Protein AF-A0A847HFC3-F1 (afdb_monomer_lite)

Secondary structure (DSSP, 8-state):
-HHHHHHHHGGGT--HHHHHHHHHHHHHHHS-TTHHHHHHHHHHHHHHHHHTTT---SSTTHHHHHHS-------TBTTTB-S-----EEE-TTS-EEEGGGS-TT-TT--HHHHHHHHHHHHSS--EE-TTSTTSEES-HHHHHHHHHHS-TTTTTT--PPPPPPPPP--TTSS--

InterPro domains:
  IPR001757 P-type ATPase [TIGR01494] (3-93)
  IPR018303 P-type ATPase, phosphorylation site [PS00154] (75-81)
  IPR023214 HAD superfamily [G3DSA:3.40.50.1000] (70-82)
  IPR023298 P-type ATPase, transmembrane domain superfamily [SSF81665] (2-67)
  IPR023299 P-type ATPase, cytoplasmic domain N [G3DSA:3.40.1110.10] (83-127)
  IPR023299 P-type ATPase, cytoplasmic domain N [SSF81660] (79-149)

Sequence (177 aa):
IAALISVVSVPLGTTASEVFRNAVALIVSALPEALPIVLTVALGVGVSRMAKRNAVIRNLPSVETLGSIDVIGSDKTGTLTINRMTVERLWTPDGRELDVTQVPANGGGLSTTQRSSLRTGALSNEATHHKDAETGLVGDAVDVAMAAAGTPPAQCADRFPPADPVPPRKHPFEEVS

Radius of gyration: 34.92 Å; chains: 1; bounding box: 79×51×91 Å

pLDDT: mean 81.48, std 17.71, range [33.5, 97.5]

Structure (mmCIF, N/CA/C/O backbone):
data_AF-A0A847HFC3-F1
#
_entry.id   AF-A0A847HFC3-F1
#
loop_
_atom_site.group_PDB
_atom_site.id
_atom_site.type_symbol
_atom_site.label_atom_id
_atom_site.label_alt_id
_atom_site.label_comp_id
_atom_site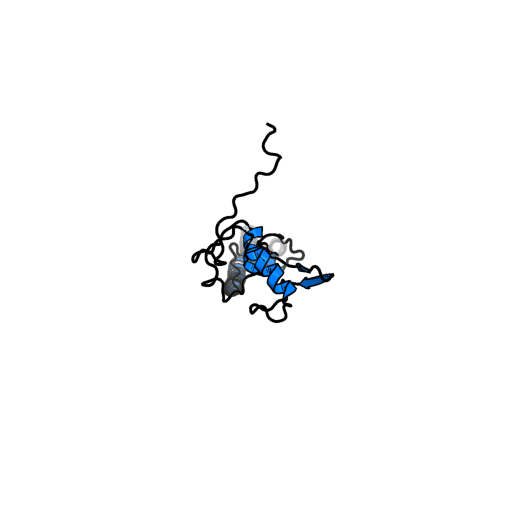.label_asym_id
_atom_site.label_entity_id
_atom_site.label_seq_id
_atom_site.pdbx_PDB_ins_code
_atom_site.Cartn_x
_atom_site.Cartn_y
_atom_site.Cartn_z
_atom_site.occupancy
_atom_site.B_iso_or_equiv
_atom_site.auth_seq_id
_atom_site.auth_comp_id
_atom_site.auth_asym_id
_atom_site.auth_atom_id
_atom_site.pdbx_PDB_model_num
ATOM 1 N N . ILE A 1 1 ? -31.919 0.656 30.900 1.00 85.62 1 ILE A N 1
ATOM 2 C CA . ILE A 1 1 ? -31.895 -0.274 32.060 1.00 85.62 1 ILE A CA 1
ATOM 3 C C . ILE A 1 1 ? -31.946 0.498 33.375 1.00 85.62 1 ILE A C 1
ATOM 5 O O . ILE A 1 1 ? -32.925 0.339 34.085 1.00 85.62 1 ILE A O 1
ATOM 9 N N . ALA A 1 2 ? -30.996 1.399 33.660 1.00 89.50 2 ALA A N 1
ATOM 10 C CA . ALA A 1 2 ? -31.013 2.213 34.884 1.00 89.50 2 ALA A CA 1
ATOM 11 C C . ALA A 1 2 ? -32.332 2.991 35.092 1.00 89.50 2 ALA A C 1
ATOM 13 O O . ALA A 1 2 ? -32.956 2.842 36.131 1.00 89.50 2 ALA A O 1
ATOM 14 N N . ALA A 1 3 ? -32.823 3.714 34.074 1.00 89.50 3 ALA A N 1
ATOM 15 C CA . ALA A 1 3 ? -34.101 4.439 34.151 1.00 89.50 3 ALA A CA 1
ATOM 16 C C . ALA A 1 3 ? -35.313 3.524 34.414 1.00 89.50 3 ALA A C 1
ATOM 18 O O . ALA A 1 3 ? -36.202 3.882 35.178 1.00 89.50 3 ALA A O 1
ATOM 19 N N . LEU A 1 4 ? -35.324 2.325 33.821 1.00 91.50 4 LEU A N 1
ATOM 20 C CA . LEU A 1 4 ? -36.370 1.327 34.058 1.00 91.50 4 LEU A CA 1
ATOM 21 C C . LEU A 1 4 ? -36.346 0.856 35.519 1.00 91.50 4 LEU A C 1
ATOM 23 O O . LEU A 1 4 ? -37.387 0.817 36.164 1.00 91.50 4 LEU A O 1
ATOM 27 N N . ILE A 1 5 ? -35.155 0.556 36.049 1.00 90.62 5 ILE A N 1
ATOM 28 C CA . ILE A 1 5 ? -34.971 0.152 37.447 1.00 90.62 5 ILE A CA 1
ATOM 29 C C . ILE A 1 5 ? -35.394 1.291 38.382 1.00 90.62 5 ILE A C 1
ATOM 31 O O . ILE A 1 5 ? -36.159 1.047 39.305 1.00 90.62 5 ILE A O 1
ATOM 35 N N . SER A 1 6 ? -35.011 2.540 38.102 1.00 90.00 6 SER A N 1
ATOM 36 C CA . SER A 1 6 ? -35.414 3.703 38.901 1.00 90.00 6 SER A CA 1
ATOM 37 C C . SER A 1 6 ? -36.930 3.916 38.934 1.00 90.00 6 SER A C 1
ATOM 39 O O . SER A 1 6 ? -37.478 4.156 40.006 1.00 90.00 6 SER A O 1
ATOM 41 N N . VAL A 1 7 ? -37.621 3.793 37.793 1.00 90.50 7 VAL A N 1
ATOM 42 C CA . VAL A 1 7 ? -39.090 3.928 37.710 1.00 90.50 7 VAL A CA 1
ATOM 43 C C . VAL A 1 7 ? -39.803 2.826 38.491 1.00 90.50 7 VAL A C 1
ATOM 45 O O . VAL A 1 7 ? -40.832 3.092 39.102 1.00 90.50 7 VAL A O 1
ATOM 48 N N . VAL A 1 8 ? -39.254 1.609 38.510 1.00 91.38 8 VAL A N 1
ATOM 49 C CA . VAL A 1 8 ? -39.792 0.491 39.298 1.00 91.38 8 VAL A CA 1
ATOM 50 C C . VAL A 1 8 ? -39.493 0.663 40.792 1.00 91.38 8 VAL A C 1
ATOM 52 O O . VAL A 1 8 ? -40.348 0.362 41.617 1.00 91.38 8 VAL A O 1
ATOM 55 N N . SER A 1 9 ? -38.323 1.185 41.167 1.00 85.62 9 SER A N 1
ATOM 56 C CA . SER A 1 9 ? -37.926 1.364 42.571 1.00 85.62 9 SER A CA 1
ATOM 57 C C . SER A 1 9 ? -38.745 2.431 43.313 1.00 85.62 9 SER A C 1
ATOM 59 O O . SER A 1 9 ? -39.052 2.254 44.489 1.00 85.62 9 SER A O 1
ATOM 61 N N . VAL A 1 10 ? -39.168 3.505 42.639 1.00 86.31 10 VAL A N 1
ATOM 62 C CA . VAL A 1 10 ? -39.981 4.581 43.247 1.00 86.31 10 VAL A CA 1
ATOM 63 C C . VAL A 1 10 ? -41.282 4.071 43.906 1.00 86.31 10 VAL A C 1
ATOM 65 O O . VAL A 1 10 ? -41.484 4.357 45.086 1.00 86.31 10 VAL A O 1
ATOM 68 N N . PRO A 1 11 ? -42.154 3.291 43.234 1.00 90.44 11 PRO A N 1
ATOM 69 C CA . PRO A 1 11 ? -43.350 2.724 43.864 1.00 90.44 11 PRO A CA 1
ATOM 70 C C . PRO A 1 11 ? -43.053 1.624 44.900 1.00 90.44 11 PRO A C 1
ATOM 72 O O . PRO A 1 11 ? -43.922 1.315 45.709 1.00 90.44 11 PRO A O 1
ATOM 75 N N . LEU A 1 12 ? -41.839 1.060 44.924 1.00 87.69 12 LEU A N 1
ATOM 76 C CA . LEU A 1 12 ? -41.373 0.088 45.928 1.00 87.69 12 LEU A CA 1
ATOM 77 C C . LEU A 1 12 ? -40.968 0.737 47.269 1.00 87.69 12 LEU A C 1
ATOM 79 O O . LEU A 1 12 ? -40.570 0.031 48.192 1.00 87.69 12 LEU A O 1
ATOM 83 N N . GLY A 1 13 ? -41.080 2.065 47.397 1.00 85.06 13 GLY A N 1
ATOM 84 C CA . GLY A 1 13 ? -40.832 2.790 48.647 1.00 85.06 13 GLY A CA 1
ATOM 85 C C . GLY A 1 13 ? -39.364 3.135 48.910 1.00 85.06 13 GLY A C 1
ATOM 86 O O . GLY A 1 13 ? -39.039 3.586 50.006 1.00 85.06 13 GLY A O 1
ATOM 87 N N . THR A 1 14 ? -38.471 2.955 47.930 1.00 86.25 14 THR A N 1
ATOM 88 C CA . THR A 1 14 ? -37.068 3.383 48.060 1.00 86.25 14 THR A CA 1
ATOM 89 C C . THR A 1 14 ? -36.959 4.903 48.069 1.00 86.25 14 THR A C 1
ATOM 91 O O . THR A 1 14 ? -37.652 5.588 47.311 1.00 86.25 14 THR A O 1
ATOM 94 N N . THR A 1 15 ? -36.058 5.444 48.885 1.00 92.31 15 THR A N 1
ATOM 95 C CA . THR A 1 15 ? -35.879 6.897 48.989 1.00 92.31 15 THR A CA 1
ATOM 96 C C . THR A 1 15 ? -35.269 7.489 47.714 1.00 92.31 15 THR A C 1
ATOM 98 O O . THR A 1 15 ? -34.499 6.841 47.006 1.00 92.31 15 THR A O 1
ATOM 101 N N . ALA A 1 16 ? -35.574 8.756 47.410 1.00 87.31 16 ALA A N 1
ATOM 102 C CA . ALA A 1 16 ? -35.068 9.420 46.201 1.00 87.31 16 ALA A CA 1
ATOM 103 C C . ALA A 1 16 ? -33.526 9.441 46.124 1.00 87.31 16 ALA A C 1
ATOM 105 O O . ALA A 1 16 ? -32.951 9.343 45.039 1.00 87.31 16 ALA A O 1
ATOM 106 N N . SER A 1 17 ? -32.848 9.523 47.273 1.00 91.19 17 SER A N 1
ATOM 107 C CA . SER A 1 17 ? -31.386 9.467 47.366 1.00 91.19 17 SER A CA 1
ATOM 108 C C . SER A 1 17 ? -30.827 8.083 47.013 1.00 91.19 17 SER A C 1
ATOM 110 O O . SER A 1 17 ? -29.798 8.000 46.343 1.00 91.19 17 SER A O 1
ATOM 112 N N . GLU A 1 18 ? -31.500 7.002 47.413 1.00 89.56 18 GLU A N 1
ATOM 113 C CA . GLU A 1 18 ? -31.131 5.626 47.057 1.00 89.56 18 GLU A CA 1
ATOM 114 C C . GLU A 1 18 ? -31.361 5.355 45.574 1.00 89.56 18 GLU A C 1
ATOM 116 O O . GLU A 1 18 ? -30.477 4.822 44.906 1.00 89.56 18 GLU A O 1
ATOM 121 N N . VAL A 1 19 ? -32.505 5.788 45.034 1.00 91.62 19 VAL A N 1
ATOM 122 C CA . VAL A 1 19 ? -32.808 5.654 43.601 1.00 91.62 19 VAL A CA 1
ATOM 123 C C . VAL A 1 19 ? -31.739 6.351 42.757 1.00 91.62 19 VAL A C 1
ATOM 125 O O . VAL A 1 19 ? -31.268 5.779 41.774 1.00 91.62 19 VAL A O 1
ATOM 128 N N . PHE A 1 20 ? -31.306 7.550 43.161 1.00 91.25 20 PHE A N 1
ATOM 129 C CA . PHE A 1 20 ? -30.242 8.287 42.481 1.00 91.25 20 PHE A CA 1
ATOM 130 C C . PHE A 1 20 ? -28.885 7.570 42.558 1.00 91.25 20 PHE A C 1
ATOM 132 O O . PHE A 1 20 ? -28.236 7.373 41.530 1.00 91.25 20 PHE A O 1
ATOM 139 N N . ARG A 1 21 ? -28.463 7.127 43.752 1.00 92.38 21 ARG A N 1
ATOM 140 C CA . ARG A 1 21 ? -27.194 6.396 43.933 1.00 92.38 21 ARG A CA 1
ATOM 141 C C . ARG A 1 21 ? -27.163 5.102 43.121 1.00 92.38 21 ARG A C 1
ATOM 143 O O . ARG A 1 21 ? -26.172 4.833 42.444 1.00 92.38 21 ARG A O 1
ATOM 150 N N . ASN A 1 22 ? -28.258 4.345 43.137 1.00 91.50 22 ASN A N 1
ATOM 151 C CA . ASN A 1 22 ? -28.383 3.094 42.394 1.00 91.50 22 ASN A CA 1
ATOM 152 C C . ASN A 1 22 ? -28.354 3.331 40.879 1.00 91.50 22 ASN A C 1
ATOM 154 O O . ASN A 1 22 ? -27.693 2.589 40.155 1.00 91.50 22 ASN A O 1
ATOM 158 N N . ALA A 1 23 ? -29.017 4.384 40.390 1.00 92.44 23 ALA A N 1
ATOM 159 C CA . ALA A 1 23 ? -28.990 4.746 38.976 1.00 92.44 23 ALA A CA 1
ATOM 160 C C . ALA A 1 23 ? -27.572 5.086 38.494 1.00 92.44 23 ALA A C 1
ATOM 162 O O . ALA A 1 23 ? -27.147 4.585 37.454 1.00 92.44 23 ALA A O 1
ATOM 163 N N . VAL A 1 24 ? -26.825 5.887 39.263 1.00 93.06 24 VAL A N 1
ATOM 164 C CA . VAL A 1 24 ? -25.433 6.238 38.938 1.00 93.06 24 VAL A CA 1
ATOM 165 C C . VAL A 1 24 ? -24.542 4.994 38.945 1.00 93.06 24 VAL A C 1
ATOM 167 O O . VAL A 1 24 ? -23.795 4.788 37.991 1.00 93.06 24 VAL A O 1
ATOM 170 N N . ALA A 1 25 ? -24.666 4.125 39.954 1.00 92.88 25 ALA A N 1
ATOM 171 C CA . ALA A 1 25 ? -23.897 2.880 40.032 1.00 92.88 25 ALA A CA 1
ATOM 172 C C . ALA A 1 25 ? -24.143 1.961 38.821 1.00 92.88 25 ALA A C 1
ATOM 174 O O . ALA A 1 25 ? -23.199 1.423 38.244 1.00 92.88 25 ALA A O 1
ATOM 175 N N . LEU A 1 26 ? -25.402 1.829 38.389 1.00 92.81 26 LEU A N 1
ATOM 176 C CA . LEU A 1 26 ? -25.773 1.046 37.208 1.00 92.81 26 LEU A CA 1
ATOM 177 C C . LEU A 1 26 ? -25.225 1.640 35.908 1.00 92.81 26 LEU A C 1
ATOM 179 O O . LEU A 1 26 ? -24.805 0.892 35.029 1.00 92.81 26 LEU A O 1
ATOM 183 N N . ILE A 1 27 ? -25.240 2.969 35.769 1.00 91.88 27 ILE A N 1
ATOM 184 C CA . ILE A 1 27 ? -24.699 3.648 34.586 1.00 91.88 27 ILE A CA 1
ATOM 185 C C . ILE A 1 27 ? -23.187 3.434 34.502 1.00 91.88 27 ILE A C 1
ATOM 187 O O . ILE A 1 27 ? -22.705 3.012 33.456 1.00 91.88 27 ILE A O 1
ATOM 191 N N . VAL A 1 28 ? -22.457 3.664 35.598 1.00 91.19 28 VAL A N 1
ATOM 192 C CA . VAL A 1 28 ? -20.998 3.475 35.650 1.00 91.19 28 VAL A CA 1
ATOM 193 C C . VAL A 1 28 ? -20.630 2.020 35.361 1.00 91.19 28 VAL A C 1
ATOM 195 O O . VAL A 1 28 ? -19.764 1.763 34.536 1.00 91.19 28 VAL A O 1
ATOM 198 N N . SER A 1 29 ? -21.358 1.059 35.941 1.00 90.12 29 SER A N 1
ATOM 199 C CA . SER A 1 29 ? -21.146 -0.372 35.682 1.00 90.12 29 SER A CA 1
ATOM 200 C C . SER A 1 29 ? -21.379 -0.784 34.225 1.00 90.12 29 SER A C 1
ATOM 202 O O . SER A 1 29 ? -20.879 -1.829 33.811 1.00 90.12 29 SER A O 1
ATOM 204 N N . ALA A 1 30 ? -22.179 -0.033 33.467 1.00 88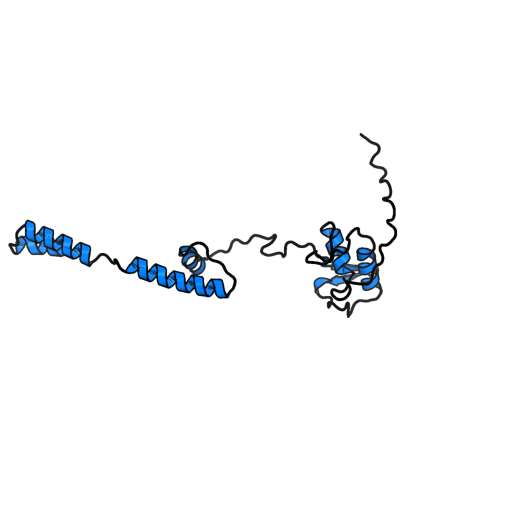.69 30 ALA A N 1
ATOM 205 C CA . ALA A 1 30 ? -22.477 -0.339 32.072 1.00 88.69 30 ALA A CA 1
ATOM 206 C C . ALA A 1 30 ? -21.474 0.291 31.094 1.00 88.69 30 ALA A C 1
ATOM 208 O O . ALA A 1 30 ? -21.491 -0.059 29.912 1.00 88.69 30 ALA A O 1
ATOM 209 N N . LEU A 1 31 ? -20.620 1.217 31.549 1.00 89.19 31 LEU A N 1
ATOM 210 C CA . LEU A 1 31 ? -19.608 1.834 30.701 1.00 89.19 31 LEU A CA 1
ATOM 211 C C . LEU A 1 31 ? -18.492 0.821 30.412 1.00 89.19 31 LEU A C 1
ATOM 213 O O . LEU A 1 31 ? -17.863 0.305 31.337 1.00 89.19 31 LEU A O 1
ATOM 217 N N . PRO A 1 32 ? -18.214 0.513 29.135 1.00 84.94 32 PRO A N 1
ATOM 218 C CA . PRO A 1 32 ? -17.200 -0.465 28.785 1.00 84.94 32 PRO A CA 1
ATOM 219 C C . PRO A 1 32 ? -15.809 0.185 28.821 1.00 84.94 32 PRO A C 1
ATOM 221 O O . PRO A 1 32 ? -15.221 0.495 27.787 1.00 84.94 32 PRO A O 1
ATOM 224 N N . GLU A 1 33 ? -15.263 0.379 30.020 1.00 89.31 33 GLU A N 1
ATOM 225 C CA . GLU A 1 33 ? -13.963 1.038 30.237 1.00 89.31 33 GLU A CA 1
ATOM 226 C C . GLU A 1 33 ? -12.781 0.277 29.605 1.00 89.31 33 GLU A C 1
ATOM 228 O O . GLU A 1 33 ? -11.768 0.872 29.245 1.00 89.31 33 GLU A O 1
ATOM 233 N N . ALA A 1 34 ? -12.919 -1.038 29.404 1.00 88.44 34 ALA A N 1
ATOM 234 C CA . ALA A 1 34 ? -11.881 -1.878 28.804 1.00 88.44 34 ALA A CA 1
ATOM 235 C C . ALA A 1 34 ? -11.877 -1.871 27.262 1.00 88.44 34 ALA A C 1
ATOM 237 O O . ALA A 1 34 ? -10.881 -2.266 26.649 1.00 88.44 34 ALA A O 1
ATOM 238 N N . LEU A 1 35 ? -12.964 -1.431 26.615 1.00 92.69 35 LEU A N 1
ATOM 239 C CA . LEU A 1 35 ? -13.112 -1.492 25.155 1.00 92.69 35 LEU A CA 1
ATOM 240 C C . LEU A 1 35 ? -12.006 -0.721 24.404 1.00 92.69 35 LEU A C 1
ATOM 242 O O . LEU A 1 35 ? -11.431 -1.293 23.473 1.00 92.69 35 LEU A O 1
ATOM 246 N N . PRO A 1 36 ? -11.632 0.515 24.802 1.00 90.69 36 PRO A N 1
ATOM 247 C CA . PRO A 1 36 ? -10.587 1.263 24.101 1.00 90.69 36 PRO A CA 1
ATOM 248 C C . PRO A 1 36 ? -9.218 0.573 24.168 1.00 90.69 36 PRO A C 1
ATOM 250 O O . PRO A 1 36 ? -8.438 0.623 23.214 1.00 90.69 36 PRO A O 1
ATOM 253 N N . ILE A 1 37 ? -8.933 -0.113 25.279 1.00 95.06 37 ILE A N 1
ATOM 254 C CA . ILE A 1 37 ? -7.669 -0.828 25.489 1.00 95.06 37 ILE A CA 1
ATOM 255 C C . ILE A 1 37 ? -7.603 -2.046 24.568 1.00 95.06 37 ILE A C 1
ATOM 257 O O . ILE A 1 37 ? -6.624 -2.218 23.841 1.00 95.06 37 ILE A O 1
ATOM 261 N N . VAL A 1 38 ? -8.660 -2.865 24.555 1.00 95.38 38 VAL A N 1
ATOM 262 C CA . VAL A 1 38 ? -8.731 -4.063 23.705 1.00 95.38 38 VAL A CA 1
ATOM 263 C C . VAL A 1 38 ? -8.614 -3.688 22.227 1.00 95.38 38 VAL A C 1
ATOM 265 O O . VAL A 1 38 ? -7.850 -4.322 21.499 1.00 95.38 38 VAL A O 1
ATOM 268 N N . LEU A 1 39 ? -9.298 -2.622 21.797 1.00 94.88 39 LEU A N 1
ATOM 269 C CA . LEU A 1 39 ? -9.202 -2.109 20.431 1.00 94.88 39 LEU A CA 1
ATOM 270 C C . LEU A 1 39 ? -7.763 -1.710 20.079 1.00 94.88 39 LEU A C 1
ATOM 272 O O . LEU A 1 39 ? -7.240 -2.123 19.046 1.00 94.88 39 LEU A O 1
ATOM 276 N N . THR A 1 40 ? -7.096 -0.964 20.960 1.00 95.12 40 THR A N 1
ATOM 277 C CA . THR A 1 40 ? -5.712 -0.518 20.745 1.00 95.12 40 THR A CA 1
ATOM 278 C C . THR A 1 40 ? -4.754 -1.701 20.595 1.00 95.12 40 THR A C 1
ATOM 280 O O . THR A 1 40 ? -3.925 -1.713 19.684 1.00 95.12 40 THR A O 1
ATOM 283 N N . VAL A 1 41 ? -4.889 -2.730 21.439 1.00 96.12 41 VAL A N 1
ATOM 284 C CA . VAL A 1 41 ? -4.068 -3.950 21.357 1.00 96.12 41 VAL A CA 1
ATOM 285 C C . VAL A 1 41 ? -4.337 -4.705 20.054 1.00 96.12 41 VAL A C 1
ATOM 287 O O . VAL A 1 41 ? -3.391 -5.088 19.363 1.00 96.12 41 VAL A O 1
ATOM 290 N N . ALA A 1 42 ? -5.606 -4.881 19.680 1.00 95.38 42 ALA A N 1
ATOM 291 C CA . ALA A 1 42 ? -5.983 -5.568 18.44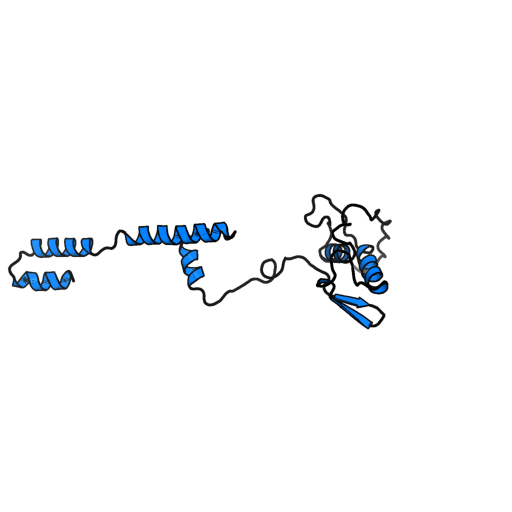7 1.00 95.38 42 ALA A CA 1
ATOM 292 C C . ALA A 1 42 ? -5.432 -4.855 17.196 1.00 95.38 42 ALA A C 1
ATOM 294 O O . ALA A 1 42 ? -4.794 -5.493 16.352 1.00 95.38 42 ALA A O 1
ATOM 295 N N . LEU A 1 43 ? -5.598 -3.530 17.108 1.00 96.56 43 LEU A N 1
ATOM 296 C CA . LEU A 1 43 ? -5.051 -2.716 16.016 1.00 96.56 43 LEU A CA 1
ATOM 297 C C . LEU A 1 43 ? -3.517 -2.745 16.008 1.00 96.56 43 LEU A C 1
ATOM 299 O O . LEU A 1 43 ? -2.911 -2.873 14.944 1.00 96.56 43 LEU A O 1
ATOM 303 N N . GLY A 1 44 ? -2.878 -2.701 17.181 1.00 96.56 44 GLY A N 1
ATOM 304 C CA . GLY A 1 44 ? -1.424 -2.790 17.322 1.00 96.56 44 GLY A CA 1
ATOM 305 C C . GLY A 1 44 ? -0.848 -4.108 16.792 1.00 96.56 44 GLY A C 1
ATOM 306 O O . GLY A 1 44 ? 0.166 -4.107 16.090 1.00 96.56 44 GLY A O 1
ATOM 307 N N . VAL A 1 45 ? -1.526 -5.236 17.036 1.00 96.31 45 VAL A N 1
ATOM 308 C CA . VAL A 1 45 ? -1.168 -6.529 16.425 1.00 96.31 45 VAL A CA 1
ATOM 309 C C . VAL A 1 45 ? -1.294 -6.467 14.899 1.00 96.31 45 VAL A C 1
ATOM 311 O O . VAL A 1 45 ? -0.420 -6.979 14.193 1.00 96.31 45 VAL A O 1
ATOM 314 N N . GLY A 1 46 ? -2.339 -5.815 14.381 1.00 95.56 46 GLY A N 1
ATOM 315 C CA . GLY A 1 46 ? -2.512 -5.554 12.949 1.00 95.56 46 GLY A CA 1
ATOM 316 C C . GLY A 1 46 ? -1.346 -4.762 12.351 1.00 95.56 46 GLY A C 1
ATOM 317 O O . GLY A 1 46 ? -0.729 -5.215 11.385 1.00 95.56 46 GLY A O 1
ATOM 318 N N . VAL A 1 47 ? -0.967 -3.647 12.983 1.00 97.12 47 VAL A N 1
ATOM 319 C CA . VAL A 1 47 ? 0.189 -2.829 12.580 1.00 97.12 47 VAL A CA 1
ATOM 320 C C . VAL A 1 47 ? 1.486 -3.635 12.593 1.00 97.12 47 VAL A C 1
ATOM 322 O O . VAL A 1 47 ? 2.238 -3.587 11.623 1.00 97.12 47 VAL A O 1
ATOM 325 N N . SER A 1 48 ? 1.739 -4.432 13.636 1.00 96.31 48 SER A N 1
ATOM 326 C CA . SER A 1 48 ? 2.943 -5.272 13.712 1.00 96.31 48 SER A CA 1
ATOM 327 C C . SER A 1 48 ? 3.023 -6.277 12.556 1.00 96.31 48 SER A C 1
ATOM 329 O O . SER A 1 48 ? 4.091 -6.494 11.979 1.00 96.31 48 SER A O 1
ATOM 331 N N . ARG A 1 49 ? 1.888 -6.873 12.165 1.00 95.56 49 ARG A N 1
ATOM 332 C CA . ARG A 1 49 ? 1.817 -7.788 11.014 1.00 95.56 49 ARG A CA 1
ATOM 333 C C . ARG A 1 49 ? 2.046 -7.069 9.683 1.00 95.56 49 ARG A C 1
ATOM 335 O O . ARG A 1 49 ? 2.714 -7.634 8.821 1.00 95.56 49 ARG A O 1
ATOM 342 N N . MET A 1 50 ? 1.525 -5.853 9.518 1.00 96.81 50 MET A N 1
ATOM 343 C CA . MET A 1 50 ? 1.733 -5.036 8.314 1.00 96.81 50 MET A CA 1
ATOM 344 C C . MET A 1 50 ? 3.191 -4.575 8.184 1.00 96.81 50 MET A C 1
ATOM 346 O O . MET A 1 50 ? 3.778 -4.704 7.111 1.00 96.81 50 MET A O 1
ATOM 350 N N . ALA A 1 51 ? 3.824 -4.169 9.287 1.00 95.69 51 ALA A N 1
ATOM 351 C CA . ALA A 1 51 ? 5.227 -3.757 9.302 1.00 95.69 51 ALA A CA 1
ATOM 352 C C . ALA A 1 51 ? 6.178 -4.890 8.876 1.00 95.69 51 ALA A C 1
ATOM 354 O O . ALA A 1 51 ? 7.104 -4.659 8.104 1.00 95.69 51 ALA A O 1
ATOM 355 N N . LYS A 1 52 ? 5.902 -6.141 9.283 1.00 96.12 52 LYS A N 1
ATOM 356 C CA . LYS A 1 52 ? 6.644 -7.333 8.816 1.00 96.12 52 LYS A CA 1
ATOM 357 C C . LYS A 1 52 ? 6.537 -7.577 7.304 1.00 96.12 52 LYS A C 1
ATOM 359 O O . LYS A 1 52 ? 7.309 -8.361 6.765 1.00 96.12 52 LYS A O 1
ATOM 364 N N . ARG A 1 53 ? 5.579 -6.937 6.630 1.00 93.81 53 ARG A N 1
ATOM 365 C CA . ARG A 1 53 ? 5.378 -6.968 5.174 1.00 93.81 53 ARG A CA 1
ATOM 366 C C . ARG A 1 53 ? 5.796 -5.652 4.505 1.00 93.81 53 ARG A C 1
ATOM 368 O O . ARG A 1 53 ? 5.320 -5.353 3.417 1.00 93.81 53 ARG A O 1
ATOM 375 N N . ASN A 1 54 ? 6.660 -4.866 5.153 1.00 93.69 54 ASN A N 1
ATOM 376 C CA . ASN A 1 54 ? 7.143 -3.562 4.682 1.00 93.69 54 ASN A CA 1
ATOM 377 C C . ASN A 1 54 ? 6.051 -2.482 4.530 1.00 93.69 54 ASN A C 1
ATOM 379 O O . ASN A 1 54 ? 6.264 -1.485 3.846 1.00 93.69 54 ASN A O 1
ATOM 383 N N . ALA A 1 55 ? 4.895 -2.639 5.186 1.00 93.81 55 ALA A N 1
ATOM 384 C CA . ALA A 1 55 ? 3.837 -1.631 5.219 1.00 93.81 55 ALA A CA 1
ATOM 385 C C . ALA A 1 55 ? 3.843 -0.895 6.568 1.00 93.81 55 ALA A C 1
ATOM 387 O O . ALA A 1 55 ? 3.413 -1.427 7.595 1.00 93.81 55 ALA A O 1
ATOM 388 N N . VAL A 1 56 ? 4.354 0.338 6.572 1.00 95.00 56 VAL A N 1
ATOM 389 C CA . VAL A 1 56 ? 4.482 1.159 7.784 1.00 95.00 56 VAL A CA 1
ATOM 390 C C . VAL A 1 56 ? 3.197 1.948 8.030 1.00 95.00 56 VAL A C 1
ATOM 392 O O . VAL A 1 56 ? 2.871 2.875 7.290 1.00 95.00 56 VAL A O 1
ATOM 395 N N . ILE A 1 57 ? 2.488 1.616 9.110 1.00 95.06 57 ILE A N 1
ATOM 396 C CA . ILE A 1 57 ? 1.275 2.324 9.531 1.00 95.06 57 ILE A CA 1
ATOM 397 C C . ILE A 1 57 ? 1.634 3.403 10.552 1.00 95.06 57 ILE A C 1
ATOM 399 O O . ILE A 1 57 ? 2.183 3.105 11.609 1.00 95.06 57 ILE A O 1
ATOM 403 N N . ARG A 1 58 ? 1.296 4.660 10.245 1.00 94.69 58 ARG A N 1
ATOM 404 C CA . ARG A 1 58 ? 1.552 5.810 11.133 1.00 94.69 58 ARG A CA 1
ATOM 405 C C . ARG A 1 58 ? 0.435 6.050 12.153 1.00 94.69 58 ARG A C 1
ATOM 407 O O . ARG A 1 58 ? 0.708 6.562 13.228 1.00 94.69 58 ARG A O 1
ATOM 414 N N . ASN A 1 59 ? -0.798 5.646 11.830 1.00 94.25 59 ASN A N 1
ATOM 415 C CA . ASN A 1 59 ? -1.984 5.844 12.668 1.00 94.25 59 ASN A CA 1
ATOM 416 C C . ASN A 1 59 ? -2.763 4.528 12.812 1.00 94.25 59 ASN A C 1
ATOM 418 O O . ASN A 1 59 ? -3.196 3.976 11.798 1.00 94.25 59 ASN A O 1
ATOM 422 N N . LEU A 1 60 ? -2.990 4.058 14.047 1.00 94.06 60 LEU A N 1
ATOM 423 C CA . LEU A 1 60 ? -3.687 2.789 14.333 1.00 94.06 60 LEU A CA 1
ATOM 424 C C . LEU A 1 60 ? -5.061 2.642 13.644 1.00 94.06 60 LEU A C 1
ATOM 426 O O . LEU A 1 60 ? -5.296 1.572 13.082 1.00 94.06 60 LEU A O 1
ATOM 430 N N . PRO A 1 61 ? -5.940 3.669 13.602 1.00 94.19 61 PRO A N 1
ATOM 431 C CA . PRO A 1 61 ? -7.252 3.539 12.957 1.00 94.19 61 PRO A CA 1
ATOM 432 C C . PRO A 1 61 ? -7.183 3.218 11.458 1.00 94.19 61 PRO A C 1
ATOM 434 O O . PRO A 1 61 ? -8.102 2.619 10.912 1.00 94.19 61 PRO A O 1
ATOM 437 N N . SER A 1 62 ? -6.068 3.531 10.789 1.00 94.31 62 SER A N 1
ATOM 438 C CA . SER A 1 62 ? -5.891 3.229 9.359 1.00 94.31 62 SER A CA 1
ATOM 439 C C . SER A 1 62 ? -5.941 1.729 9.067 1.00 94.31 62 SER A C 1
ATOM 441 O O . SER A 1 62 ? -6.247 1.342 7.945 1.00 94.31 62 SER A O 1
ATOM 443 N N . VAL A 1 63 ? -5.639 0.878 10.056 1.00 95.12 63 VAL A N 1
ATOM 444 C CA . VAL A 1 63 ? -5.745 -0.583 9.917 1.00 95.12 63 VAL A CA 1
ATOM 445 C C . VAL A 1 63 ? -7.197 -1.009 9.721 1.00 95.12 63 VAL A C 1
ATOM 447 O O . VAL A 1 63 ? -7.462 -1.883 8.902 1.00 95.12 63 VAL A O 1
ATOM 450 N N . GLU A 1 64 ? -8.127 -0.389 10.446 1.00 95.12 64 GLU A N 1
ATOM 451 C CA . GLU A 1 64 ? -9.560 -0.643 10.294 1.00 95.12 64 GLU A CA 1
ATOM 452 C C . GLU A 1 64 ? -10.047 -0.144 8.934 1.00 95.12 64 GLU A C 1
ATOM 454 O O . GLU A 1 64 ? -10.660 -0.907 8.194 1.00 95.12 64 GLU A O 1
ATOM 459 N N . THR A 1 65 ? -9.680 1.088 8.560 1.00 94.38 65 THR A N 1
ATOM 460 C CA . THR A 1 65 ? -10.020 1.663 7.249 1.00 94.38 65 THR A CA 1
ATOM 461 C C . THR A 1 65 ? -9.499 0.813 6.092 1.00 94.38 65 THR A C 1
ATOM 463 O O . THR A 1 65 ? -10.204 0.632 5.109 1.00 94.38 65 THR A O 1
ATOM 466 N N . LEU A 1 66 ? -8.289 0.253 6.204 1.00 92.50 66 LEU A N 1
ATOM 467 C CA . LEU A 1 66 ? -7.722 -0.639 5.188 1.00 92.50 66 LEU A CA 1
ATOM 468 C C . LEU A 1 66 ? -8.420 -2.014 5.145 1.00 92.50 66 LEU A C 1
ATOM 470 O O . LEU A 1 66 ? -8.328 -2.719 4.144 1.00 92.50 66 LEU A O 1
ATOM 474 N N . GLY A 1 67 ? -9.111 -2.411 6.214 1.00 91.94 67 GLY A N 1
ATOM 475 C CA . GLY A 1 67 ? -9.928 -3.624 6.239 1.00 91.94 67 GLY A CA 1
ATOM 476 C C . GLY A 1 67 ? -11.322 -3.446 5.630 1.00 91.94 67 GLY A C 1
ATOM 477 O O . GLY A 1 67 ? -11.912 -4.433 5.203 1.00 91.94 67 GLY A O 1
ATOM 478 N N . SER A 1 68 ? -11.839 -2.215 5.588 1.00 95.50 68 SER A N 1
ATOM 479 C CA . SER A 1 68 ? -13.207 -1.882 5.156 1.00 95.50 68 SER A CA 1
ATOM 480 C C . SER A 1 68 ? -13.280 -1.060 3.865 1.00 95.50 68 SER A C 1
ATOM 482 O O . SER A 1 68 ? -14.321 -0.502 3.537 1.00 95.50 68 SER A O 1
ATOM 484 N N . ILE A 1 69 ? -12.173 -0.961 3.135 1.00 96.44 69 ILE A N 1
ATOM 485 C CA . ILE A 1 69 ? -12.066 -0.206 1.886 1.00 96.44 69 ILE A CA 1
ATOM 486 C C . ILE A 1 69 ? -12.757 -0.948 0.737 1.00 96.44 69 ILE A C 1
ATOM 488 O O . ILE A 1 69 ? -12.406 -2.085 0.429 1.00 96.44 69 ILE A O 1
ATOM 492 N N . ASP A 1 70 ? -13.647 -0.242 0.037 1.00 97.50 70 ASP A N 1
ATOM 493 C CA . ASP A 1 70 ? -14.308 -0.728 -1.183 1.00 97.50 70 ASP A CA 1
ATOM 494 C C . ASP A 1 70 ? -13.648 -0.226 -2.482 1.00 97.50 70 ASP A C 1
ATOM 496 O O . ASP A 1 70 ? -13.744 -0.871 -3.526 1.00 97.50 70 ASP A O 1
ATOM 500 N N . VAL A 1 71 ? -12.978 0.934 -2.447 1.00 97.06 71 VAL A N 1
ATOM 501 C CA . VAL A 1 71 ? -12.390 1.587 -3.632 1.00 97.06 71 VAL A CA 1
ATOM 502 C C . VAL A 1 71 ? -10.956 2.027 -3.352 1.00 97.06 71 VAL A C 1
ATOM 504 O O . VAL A 1 71 ? -10.704 2.779 -2.412 1.00 97.06 71 VAL A O 1
ATOM 507 N N . ILE A 1 72 ? -10.022 1.610 -4.212 1.00 95.00 72 ILE A N 1
ATOM 508 C CA . ILE A 1 72 ? -8.613 2.024 -4.169 1.00 95.00 72 ILE A CA 1
ATOM 509 C C . ILE A 1 72 ? -8.377 3.121 -5.210 1.00 95.00 72 ILE A C 1
ATOM 511 O O . ILE A 1 72 ? -8.432 2.870 -6.413 1.00 95.00 72 ILE A O 1
ATOM 515 N N . GLY A 1 73 ? -8.065 4.332 -4.748 1.00 95.06 73 GLY A N 1
ATOM 516 C CA . GLY A 1 73 ? -7.485 5.381 -5.585 1.00 95.06 73 GLY A CA 1
ATOM 517 C C . GLY A 1 73 ? -5.965 5.251 -5.591 1.00 95.06 73 GLY A C 1
ATOM 518 O O . GLY A 1 73 ? -5.331 5.516 -4.573 1.00 95.06 73 GLY A O 1
ATOM 519 N N . SER A 1 74 ? -5.384 4.830 -6.713 1.00 95.06 74 SER A N 1
ATOM 520 C CA . SER A 1 74 ? -3.929 4.751 -6.884 1.00 95.06 74 SER A CA 1
ATOM 521 C C . SER A 1 74 ? -3.447 5.857 -7.809 1.00 95.06 74 SER A C 1
ATOM 523 O O . SER A 1 74 ? -4.054 6.097 -8.853 1.00 95.06 74 SER A O 1
ATOM 525 N N . ASP A 1 75 ? -2.322 6.479 -7.466 1.00 94.69 75 ASP A N 1
ATOM 526 C CA . ASP A 1 75 ? -1.595 7.314 -8.417 1.00 94.69 75 ASP A CA 1
ATOM 527 C C . ASP A 1 75 ? -0.907 6.434 -9.477 1.00 94.69 75 ASP A C 1
ATOM 529 O O . ASP A 1 75 ? -0.647 5.248 -9.250 1.00 94.69 75 ASP A O 1
ATOM 533 N N . LYS A 1 76 ? -0.622 6.992 -10.655 1.00 93.00 76 LYS A N 1
ATOM 534 C CA . LYS A 1 76 ? 0.107 6.294 -11.718 1.00 93.00 76 LYS A CA 1
ATOM 535 C C . LYS A 1 76 ? 1.607 6.381 -11.474 1.00 93.00 76 LYS A C 1
ATOM 537 O O . LYS A 1 76 ? 2.271 5.352 -11.356 1.00 93.00 76 LYS A O 1
ATOM 542 N N . THR A 1 77 ? 2.139 7.598 -11.421 1.00 86.69 77 THR A N 1
ATOM 543 C CA . THR A 1 77 ? 3.583 7.836 -11.447 1.00 86.69 77 THR A CA 1
ATOM 544 C C . THR A 1 77 ? 4.194 7.566 -10.080 1.00 86.69 77 THR A C 1
ATOM 546 O O . THR A 1 77 ? 3.813 8.172 -9.089 1.00 86.69 77 THR A O 1
ATOM 549 N N . GLY A 1 78 ? 5.143 6.632 -10.007 1.00 79.31 78 GLY A N 1
ATOM 550 C CA . GLY A 1 78 ? 5.803 6.280 -8.744 1.00 79.31 78 GLY A CA 1
ATOM 551 C C . GLY A 1 78 ? 4.969 5.399 -7.808 1.00 79.31 78 GLY A C 1
ATOM 552 O O . GLY A 1 78 ? 5.435 5.094 -6.715 1.00 79.31 78 GLY A O 1
ATOM 553 N N . THR A 1 79 ? 3.768 4.974 -8.228 1.00 90.25 79 THR A N 1
ATOM 554 C CA . THR A 1 79 ? 2.946 3.983 -7.508 1.00 90.25 79 THR A CA 1
ATOM 555 C C . THR A 1 79 ? 2.638 2.778 -8.397 1.00 90.25 79 THR A C 1
ATOM 557 O O . THR A 1 79 ? 3.134 1.687 -8.130 1.00 90.25 79 THR A O 1
ATOM 560 N N . LEU A 1 80 ? 1.870 2.954 -9.480 1.00 84.69 80 LEU A N 1
ATOM 561 C CA . LEU A 1 80 ? 1.652 1.881 -10.463 1.00 84.69 80 LEU A CA 1
ATOM 562 C C . LEU A 1 80 ? 2.855 1.707 -11.392 1.00 84.69 80 LEU A C 1
ATOM 564 O O . LEU A 1 80 ? 3.137 0.600 -11.844 1.00 84.69 80 LEU A O 1
ATOM 568 N N . THR A 1 81 ? 3.552 2.805 -11.690 1.00 84.19 81 THR A N 1
ATOM 569 C CA . THR A 1 81 ? 4.776 2.801 -12.487 1.00 84.19 81 THR A CA 1
ATOM 570 C C . THR A 1 81 ? 5.989 3.054 -11.606 1.00 84.19 81 THR A C 1
ATOM 572 O O . THR A 1 81 ? 5.928 3.769 -10.609 1.00 84.19 81 THR A O 1
ATOM 575 N N . ILE A 1 82 ? 7.133 2.528 -12.030 1.00 78.69 82 ILE A N 1
ATOM 576 C CA . ILE A 1 82 ? 8.418 2.656 -11.329 1.00 78.69 82 ILE A CA 1
ATOM 577 C C . ILE A 1 82 ? 9.058 4.053 -11.444 1.00 78.69 82 ILE A C 1
ATOM 579 O O . ILE A 1 82 ? 10.220 4.210 -11.086 1.00 78.69 82 ILE A O 1
ATOM 583 N N . ASN A 1 83 ? 8.328 5.049 -11.968 1.00 80.31 83 ASN A N 1
ATOM 584 C CA . ASN A 1 83 ? 8.817 6.402 -12.273 1.00 80.31 83 ASN A CA 1
ATOM 585 C C . ASN A 1 83 ? 10.187 6.414 -12.988 1.00 80.31 83 ASN A C 1
ATOM 587 O O . ASN A 1 83 ? 11.055 7.235 -12.704 1.00 80.31 83 ASN A O 1
ATOM 591 N N . ARG A 1 84 ? 10.390 5.456 -13.898 1.00 81.00 84 ARG A N 1
ATOM 592 C CA . ARG A 1 84 ? 11.564 5.358 -14.767 1.00 81.00 84 ARG A CA 1
ATOM 593 C C . ARG A 1 84 ? 11.080 5.166 -16.189 1.00 81.00 84 ARG A C 1
ATOM 595 O O . ARG A 1 84 ? 10.204 4.338 -16.433 1.00 81.00 84 ARG A O 1
ATOM 602 N N . MET A 1 85 ? 11.638 5.940 -17.111 1.00 87.06 85 MET A N 1
ATOM 603 C CA . MET A 1 85 ? 11.376 5.753 -18.530 1.00 87.06 85 MET A CA 1
ATOM 604 C C . MET A 1 8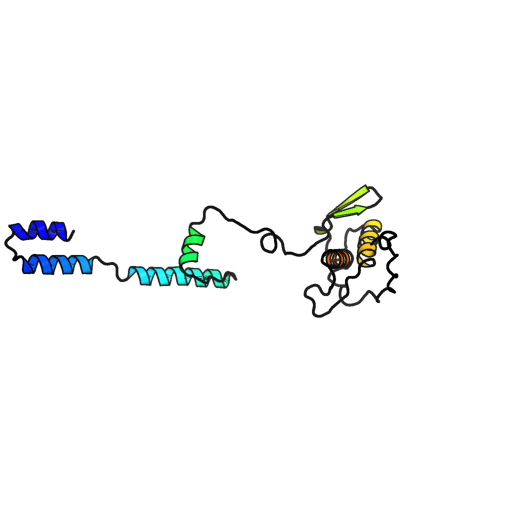5 ? 12.062 4.466 -18.997 1.00 87.06 85 MET A C 1
ATOM 606 O O . MET A 1 85 ? 13.141 4.114 -18.521 1.00 87.06 85 MET A O 1
ATOM 610 N N . THR A 1 86 ? 11.411 3.708 -19.871 1.00 86.25 86 THR A N 1
ATOM 611 C CA . THR A 1 86 ? 11.914 2.420 -20.357 1.00 86.25 86 THR A CA 1
ATOM 612 C C . THR A 1 86 ? 11.537 2.273 -21.821 1.00 86.25 86 THR A C 1
ATOM 614 O O . THR A 1 86 ? 10.425 2.618 -22.216 1.00 86.25 86 THR A O 1
ATOM 617 N N . VAL A 1 87 ? 12.471 1.780 -22.632 1.00 90.38 87 VAL A N 1
ATOM 618 C CA . VAL A 1 87 ? 12.195 1.448 -24.030 1.00 90.38 87 VAL A CA 1
ATOM 619 C C . VAL A 1 87 ? 11.369 0.168 -24.049 1.00 90.38 87 VAL A C 1
ATOM 621 O O . VAL A 1 87 ? 11.859 -0.887 -23.658 1.00 90.38 87 VAL A O 1
ATOM 624 N N . GLU A 1 88 ? 10.116 0.261 -24.483 1.00 89.75 88 GLU A N 1
ATOM 625 C CA . GLU A 1 88 ? 9.208 -0.892 -24.511 1.00 89.75 88 GLU A CA 1
ATOM 626 C C . GLU A 1 88 ? 9.209 -1.601 -25.862 1.00 89.75 88 GLU A C 1
ATOM 628 O O . GLU A 1 88 ? 9.084 -2.819 -25.925 1.00 89.75 88 GLU A O 1
ATOM 633 N N . ARG A 1 89 ? 9.349 -0.856 -26.962 1.00 91.81 89 ARG A N 1
ATOM 634 C CA . ARG A 1 89 ? 9.181 -1.396 -28.312 1.00 91.81 89 ARG A CA 1
ATOM 635 C C . ARG A 1 89 ? 10.260 -0.908 -29.258 1.00 91.81 89 ARG A C 1
ATOM 637 O O . ARG A 1 89 ? 10.667 0.250 -29.215 1.00 91.81 89 ARG A O 1
ATOM 644 N N . LEU A 1 90 ? 10.684 -1.806 -30.138 1.00 91.25 90 LEU A N 1
ATOM 645 C CA . LEU A 1 90 ? 11.637 -1.543 -31.203 1.00 91.25 90 LEU A CA 1
ATOM 646 C C . LEU A 1 90 ? 11.022 -1.939 -32.543 1.00 91.25 90 LEU A C 1
ATOM 648 O O . LEU A 1 90 ? 10.651 -3.095 -32.737 1.00 91.25 90 LEU A O 1
ATOM 652 N N . TRP A 1 91 ? 10.998 -0.996 -33.481 1.00 93.31 91 TRP A N 1
ATOM 653 C CA . TRP A 1 91 ? 10.680 -1.262 -34.879 1.00 93.31 91 TRP A CA 1
ATOM 654 C C . TRP A 1 91 ? 11.956 -1.262 -35.700 1.00 93.31 91 TRP A C 1
ATOM 656 O O . TRP A 1 91 ? 12.740 -0.312 -35.652 1.00 93.31 91 TRP A O 1
ATOM 666 N N . THR A 1 92 ? 12.166 -2.333 -36.455 1.00 89.25 92 THR A N 1
ATOM 667 C CA . THR A 1 92 ? 13.322 -2.473 -37.337 1.00 89.25 92 THR A CA 1
ATOM 668 C C . THR A 1 92 ? 12.941 -2.253 -38.807 1.00 89.25 92 THR A C 1
ATOM 670 O O . THR A 1 92 ? 11.782 -2.445 -39.182 1.00 89.25 92 THR A O 1
ATOM 673 N N . PRO A 1 93 ? 13.892 -1.843 -39.674 1.00 84.81 93 PRO A N 1
ATOM 674 C CA . PRO A 1 93 ? 13.608 -1.532 -41.083 1.00 84.81 93 PRO A CA 1
ATOM 675 C C . PRO A 1 93 ? 13.038 -2.696 -41.906 1.00 84.81 93 PRO A C 1
ATOM 677 O O . PRO A 1 93 ? 12.441 -2.480 -42.953 1.00 84.81 93 PRO A O 1
ATOM 680 N N . ASP A 1 94 ? 13.207 -3.931 -41.435 1.00 84.44 94 ASP A N 1
ATOM 681 C CA . ASP A 1 94 ? 12.596 -5.143 -41.989 1.00 84.44 94 ASP A CA 1
ATOM 682 C C . ASP A 1 94 ? 11.112 -5.315 -41.594 1.00 84.44 94 ASP A C 1
ATOM 684 O O . ASP A 1 94 ? 10.526 -6.367 -41.848 1.00 84.44 94 ASP A O 1
ATOM 688 N N . GLY A 1 95 ? 10.496 -4.294 -40.984 1.00 83.12 95 GLY A N 1
ATOM 689 C CA . GLY A 1 95 ? 9.075 -4.255 -40.632 1.00 83.12 95 GLY A CA 1
ATOM 690 C C . GLY A 1 95 ? 8.714 -5.082 -39.400 1.00 83.12 95 GLY A C 1
ATOM 691 O O . GLY A 1 95 ? 7.535 -5.335 -39.159 1.00 83.12 95 GLY A O 1
ATOM 692 N N . ARG A 1 96 ? 9.709 -5.534 -38.629 1.00 85.31 96 ARG A N 1
ATOM 693 C CA . ARG A 1 96 ? 9.490 -6.331 -37.419 1.00 85.31 96 ARG A CA 1
ATOM 694 C C . ARG A 1 96 ? 9.380 -5.431 -36.199 1.00 85.31 96 ARG A C 1
ATOM 696 O O . ARG A 1 96 ? 10.148 -4.485 -36.035 1.00 85.31 96 ARG A O 1
ATOM 703 N N . GLU A 1 97 ? 8.442 -5.775 -35.332 1.00 89.44 97 GLU A N 1
ATOM 704 C CA . GLU A 1 97 ? 8.283 -5.178 -34.013 1.00 89.44 97 GLU A CA 1
ATOM 705 C C . GLU A 1 97 ? 8.798 -6.155 -32.957 1.00 89.44 97 GLU A C 1
ATOM 707 O O . GLU A 1 97 ? 8.566 -7.365 -33.037 1.00 89.44 97 GLU A O 1
ATOM 712 N N . LEU A 1 98 ? 9.524 -5.628 -31.980 1.00 88.00 98 LEU A N 1
ATOM 713 C CA . LEU A 1 98 ? 10.024 -6.369 -30.835 1.00 88.00 98 LEU A CA 1
ATOM 714 C C . LEU A 1 98 ? 9.587 -5.667 -29.557 1.00 88.00 98 LEU A C 1
ATOM 716 O O . LEU A 1 98 ? 9.858 -4.480 -29.385 1.00 88.00 98 LEU A O 1
ATOM 720 N N . ASP A 1 99 ? 8.995 -6.432 -28.647 1.00 88.06 99 ASP A N 1
ATOM 721 C CA . ASP A 1 99 ? 8.816 -6.015 -27.262 1.00 88.06 99 ASP A CA 1
ATOM 722 C C . ASP A 1 99 ? 10.150 -6.168 -26.516 1.00 88.06 99 ASP A C 1
ATOM 724 O O . ASP A 1 99 ? 10.623 -7.276 -26.249 1.00 88.06 99 ASP A O 1
ATOM 728 N N . VAL A 1 100 ? 10.782 -5.033 -26.224 1.00 85.62 100 VAL A N 1
ATOM 729 C CA . VAL A 1 100 ? 12.087 -4.950 -25.561 1.00 85.62 100 VAL A CA 1
ATOM 730 C C . VAL A 1 100 ? 11.986 -5.412 -24.104 1.00 85.62 100 VAL A C 1
ATOM 732 O O . VAL A 1 100 ? 12.959 -5.939 -23.569 1.00 85.62 100 VAL A O 1
ATOM 735 N N . THR A 1 101 ? 10.806 -5.321 -23.477 1.00 81.75 101 THR A N 1
ATOM 736 C CA . THR A 1 101 ? 10.597 -5.750 -22.081 1.00 81.75 101 THR A CA 1
ATOM 737 C C . THR A 1 101 ? 10.698 -7.265 -21.899 1.00 81.75 101 THR A C 1
ATOM 739 O O . THR A 1 101 ? 10.970 -7.742 -20.800 1.00 81.75 101 THR A O 1
ATOM 742 N N . GLN A 1 102 ? 10.508 -8.025 -22.981 1.00 80.25 102 GLN A N 1
ATOM 743 C CA . GLN A 1 102 ? 10.561 -9.489 -22.985 1.00 80.25 102 GLN A CA 1
ATOM 744 C C . GLN A 1 102 ? 11.944 -10.033 -23.366 1.00 80.25 102 GLN A C 1
ATOM 746 O O . GLN A 1 102 ? 12.157 -11.248 -23.387 1.00 80.25 102 GLN A O 1
ATOM 751 N N . VAL A 1 103 ? 12.898 -9.155 -23.684 1.00 80.88 103 VAL A N 1
ATOM 752 C CA . VAL A 1 103 ? 14.250 -9.560 -24.061 1.00 80.88 103 VAL A CA 1
ATOM 753 C C . VAL A 1 103 ? 15.012 -9.974 -22.799 1.00 80.88 103 VAL A C 1
ATOM 755 O O . VAL A 1 103 ? 15.115 -9.192 -21.852 1.00 80.88 103 VAL A O 1
ATOM 758 N N . PRO A 1 104 ? 15.589 -11.187 -22.752 1.00 72.44 104 PRO A N 1
ATOM 759 C CA . PRO A 1 104 ? 16.362 -11.615 -21.597 1.00 72.44 104 PRO A CA 1
ATOM 760 C C . PRO A 1 104 ? 17.597 -10.724 -21.410 1.00 72.44 104 PRO A C 1
ATOM 762 O O . PRO A 1 104 ? 18.210 -10.277 -22.378 1.00 72.44 104 PRO A O 1
ATOM 765 N N . ALA A 1 105 ? 18.017 -10.527 -20.158 1.00 67.94 105 ALA A N 1
ATOM 766 C CA . ALA A 1 105 ? 19.133 -9.647 -19.785 1.00 67.94 105 ALA A CA 1
ATOM 767 C C . ALA A 1 105 ? 20.459 -9.941 -20.521 1.00 67.94 105 ALA A C 1
ATOM 769 O O . ALA A 1 105 ? 21.317 -9.073 -20.644 1.00 67.94 105 ALA A O 1
ATOM 770 N N . ASN A 1 106 ? 20.645 -11.161 -21.027 1.00 70.12 106 ASN A N 1
ATOM 771 C CA . ASN A 1 106 ? 21.812 -11.547 -21.822 1.00 70.12 106 ASN A CA 1
ATOM 772 C C . ASN A 1 106 ? 21.718 -11.139 -23.309 1.00 70.12 106 ASN A C 1
ATOM 774 O O . ASN A 1 106 ? 22.618 -11.462 -24.084 1.00 70.12 106 ASN A O 1
ATOM 778 N N . GLY A 1 107 ? 20.640 -10.469 -23.731 1.00 71.00 107 GLY A N 1
ATOM 779 C CA . GLY A 1 107 ? 20.388 -10.098 -25.126 1.00 71.00 107 GLY A CA 1
ATOM 780 C C . GLY A 1 107 ? 20.159 -11.301 -26.050 1.00 71.00 107 GLY A C 1
ATOM 781 O O . GLY A 1 107 ? 20.396 -11.208 -27.263 1.00 71.00 107 GLY A O 1
ATOM 782 N N . GLY A 1 108 ? 19.767 -12.447 -25.482 1.00 76.38 108 GLY A N 1
ATOM 783 C CA . GLY A 1 108 ? 19.433 -13.665 -26.214 1.00 76.38 108 GLY A CA 1
ATOM 784 C C . GLY A 1 108 ? 18.184 -13.484 -27.079 1.00 76.38 108 GLY A C 1
ATOM 785 O O . GLY A 1 108 ? 17.272 -12.749 -26.721 1.00 76.38 108 GLY A O 1
ATOM 786 N N . GLY A 1 109 ? 18.149 -14.131 -28.246 1.00 79.69 109 GLY A N 1
ATOM 787 C CA . GLY A 1 109 ? 16.997 -14.072 -29.160 1.00 79.69 109 GLY A CA 1
ATOM 788 C C . GLY A 1 109 ? 16.918 -12.820 -30.044 1.00 79.69 109 GLY A C 1
ATOM 789 O O . GLY A 1 109 ? 16.125 -12.801 -30.981 1.00 79.69 109 GLY A O 1
ATOM 790 N N . LEU A 1 110 ? 17.771 -11.813 -29.821 1.00 84.81 110 LEU A N 1
ATOM 791 C CA . LEU A 1 110 ? 17.852 -10.642 -30.696 1.00 84.81 110 LEU A CA 1
ATOM 792 C C . LEU A 1 110 ? 18.533 -10.978 -32.025 1.00 84.81 110 LEU A C 1
ATOM 794 O O . LEU A 1 110 ? 19.665 -11.483 -32.053 1.00 84.81 110 LEU A O 1
ATOM 798 N N . SER A 1 111 ? 17.878 -10.605 -33.124 1.00 87.25 111 SER A N 1
ATOM 799 C CA . SER A 1 111 ? 18.505 -10.560 -34.445 1.00 87.25 111 SER A CA 1
ATOM 800 C C . SER A 1 111 ? 19.642 -9.534 -34.482 1.00 87.25 111 SER A C 1
ATOM 802 O O . SER A 1 111 ? 19.708 -8.605 -33.671 1.00 87.25 111 SER A O 1
ATOM 804 N N . THR A 1 112 ? 20.543 -9.675 -35.453 1.00 87.62 112 THR A N 1
ATOM 805 C CA . THR A 1 112 ? 21.647 -8.727 -35.658 1.00 87.62 112 THR A CA 1
ATOM 806 C C . THR A 1 112 ? 21.138 -7.301 -35.859 1.00 87.62 112 THR A C 1
ATOM 808 O O . THR A 1 112 ? 21.693 -6.381 -35.270 1.00 87.62 112 THR A O 1
ATOM 811 N N . THR A 1 113 ? 20.055 -7.116 -36.621 1.00 89.31 113 THR A N 1
ATOM 812 C CA . THR A 1 113 ? 19.441 -5.801 -36.854 1.00 89.31 113 THR A CA 1
ATOM 813 C C . THR A 1 113 ? 18.937 -5.189 -35.552 1.00 89.31 113 THR A C 1
ATOM 815 O O . THR A 1 113 ? 19.306 -4.066 -35.236 1.00 89.31 113 THR A O 1
ATOM 818 N N . GLN A 1 114 ? 18.178 -5.943 -34.750 1.00 89.44 114 GLN A N 1
ATOM 819 C CA . GLN A 1 114 ? 17.637 -5.457 -33.475 1.00 89.44 114 GLN A CA 1
ATOM 820 C C . GLN A 1 114 ? 18.749 -5.090 -32.485 1.00 89.44 114 GLN A C 1
ATOM 822 O O . GLN A 1 114 ? 18.711 -4.027 -31.869 1.00 89.44 114 GLN A O 1
ATOM 827 N N . ARG A 1 115 ? 19.778 -5.941 -32.373 1.00 88.25 115 ARG A N 1
ATOM 828 C CA . ARG A 1 115 ? 20.935 -5.681 -31.506 1.00 88.25 115 ARG A CA 1
ATOM 829 C C . ARG A 1 115 ? 21.700 -4.435 -31.952 1.00 88.25 115 ARG A C 1
ATOM 831 O O . ARG A 1 115 ? 22.069 -3.622 -31.111 1.00 88.25 115 ARG A O 1
ATOM 838 N N . SER A 1 116 ? 21.926 -4.278 -33.255 1.00 88.44 116 SER A N 1
ATOM 839 C CA . SER A 1 116 ? 22.586 -3.092 -33.801 1.00 88.44 116 SER A CA 1
ATOM 840 C C . SER A 1 116 ? 21.761 -1.831 -33.565 1.00 88.44 116 SER A C 1
ATOM 842 O O . SER A 1 116 ? 22.323 -0.848 -33.108 1.00 88.44 116 SER A O 1
ATOM 844 N N . SER A 1 117 ? 20.443 -1.863 -33.781 1.00 89.94 117 SER A N 1
ATOM 845 C CA . SER A 1 117 ? 19.562 -0.713 -33.541 1.00 89.94 117 SER A CA 1
ATOM 846 C C . SER A 1 117 ? 19.568 -0.261 -32.079 1.00 89.94 117 SER A C 1
ATOM 848 O O . SER A 1 117 ? 19.758 0.925 -31.815 1.00 89.94 117 SER A O 1
ATOM 850 N N . LEU A 1 118 ? 19.433 -1.192 -31.125 1.00 88.69 118 LEU A N 1
ATOM 851 C CA . LEU A 1 118 ? 19.499 -0.869 -29.693 1.00 88.69 118 LEU A CA 1
ATOM 852 C C . LEU A 1 118 ? 20.877 -0.326 -29.302 1.00 88.69 118 LEU A C 1
ATOM 854 O O . LEU A 1 118 ? 20.975 0.662 -28.579 1.00 88.69 118 LEU A O 1
ATOM 858 N N . ARG A 1 119 ? 21.953 -0.924 -29.828 1.00 87.62 119 ARG A N 1
ATOM 859 C CA . ARG A 1 119 ? 23.322 -0.465 -29.573 1.00 87.62 119 ARG A CA 1
ATOM 860 C C . ARG A 1 119 ? 23.591 0.916 -30.169 1.00 87.62 119 ARG A C 1
ATOM 862 O O . ARG A 1 119 ? 24.269 1.713 -29.537 1.00 87.62 119 ARG A O 1
ATOM 869 N N . THR A 1 120 ? 23.068 1.220 -31.355 1.00 89.44 120 THR A N 1
ATOM 870 C CA . THR A 1 120 ? 23.163 2.561 -31.945 1.00 89.44 120 THR A CA 1
ATOM 871 C C . THR A 1 120 ? 22.471 3.585 -31.053 1.00 89.44 120 THR A C 1
ATOM 873 O O . THR A 1 120 ? 23.081 4.601 -30.740 1.00 89.44 120 THR A O 1
ATOM 876 N N . GLY A 1 121 ? 21.259 3.288 -30.574 1.00 89.06 121 GLY A N 1
ATOM 877 C CA . GLY A 1 121 ? 20.554 4.144 -29.619 1.00 89.06 121 GLY A CA 1
ATOM 878 C C . GLY A 1 121 ? 21.323 4.351 -28.311 1.00 89.06 121 GLY A C 1
ATOM 879 O O . GLY A 1 121 ? 21.385 5.469 -27.813 1.00 89.06 121 GLY A O 1
ATOM 880 N N . ALA A 1 122 ? 21.976 3.305 -27.797 1.00 87.88 122 ALA A N 1
ATOM 881 C CA . ALA A 1 122 ? 22.817 3.398 -26.605 1.00 87.88 122 ALA A CA 1
ATOM 882 C C . ALA A 1 122 ? 24.112 4.208 -26.810 1.00 87.88 122 ALA A C 1
ATOM 884 O O . ALA A 1 122 ? 24.602 4.805 -25.862 1.00 87.88 122 ALA A O 1
ATOM 885 N N . LEU A 1 123 ? 24.669 4.225 -28.025 1.00 86.25 123 LEU A N 1
ATOM 886 C CA . LEU A 1 123 ? 25.915 4.935 -28.347 1.00 86.25 123 LEU A CA 1
ATOM 887 C C . LEU A 1 123 ? 25.705 6.381 -28.807 1.00 86.25 123 LEU A C 1
ATOM 889 O O . LEU A 1 123 ? 26.660 7.146 -28.844 1.00 86.25 123 LEU A O 1
ATOM 893 N N . SER A 1 124 ? 24.493 6.729 -29.238 1.00 88.00 124 SER A N 1
ATOM 894 C CA . SER A 1 124 ? 24.153 8.049 -29.790 1.00 88.00 124 SER A CA 1
ATOM 895 C C . SER A 1 124 ? 23.387 8.932 -28.799 1.00 88.00 124 SER A C 1
ATOM 897 O O . SER A 1 124 ? 22.684 9.838 -29.233 1.00 88.00 124 SER A O 1
ATOM 899 N N . ASN A 1 125 ? 23.488 8.648 -27.498 1.00 88.38 125 ASN A N 1
ATOM 900 C CA . ASN A 1 125 ? 22.889 9.439 -26.418 1.00 88.38 125 ASN A CA 1
ATOM 901 C C . ASN A 1 125 ? 23.973 10.027 -25.498 1.00 88.38 125 ASN A C 1
ATOM 903 O O . ASN A 1 125 ? 25.147 9.669 -25.621 1.00 88.38 125 ASN A O 1
ATOM 907 N N . GLU A 1 126 ? 23.579 10.908 -24.576 1.00 88.69 126 GLU A N 1
ATOM 908 C CA . GLU A 1 126 ? 24.492 11.594 -23.653 1.00 88.69 126 GLU A CA 1
ATOM 909 C C . GLU A 1 126 ? 24.545 10.953 -22.254 1.00 88.69 126 GLU A C 1
ATOM 911 O O . GLU A 1 126 ? 25.151 11.509 -21.332 1.00 88.69 126 GLU A O 1
ATOM 916 N N . ALA A 1 127 ? 23.946 9.772 -22.058 1.00 87.50 127 ALA A N 1
ATOM 917 C CA . ALA A 1 127 ? 23.992 9.098 -20.767 1.00 87.50 127 ALA A CA 1
ATOM 918 C C . ALA A 1 127 ? 25.421 8.641 -20.447 1.00 87.50 127 ALA A C 1
ATOM 920 O O . ALA A 1 127 ? 26.090 7.952 -21.219 1.00 87.50 127 ALA A O 1
ATOM 921 N N . THR A 1 128 ? 25.880 8.987 -19.251 1.00 83.88 128 THR A N 1
ATOM 922 C CA . THR A 1 128 ? 27.218 8.658 -18.760 1.00 83.88 128 THR A CA 1
ATOM 923 C C . THR A 1 128 ? 27.152 7.610 -17.662 1.00 83.88 128 THR A C 1
ATOM 925 O O . THR A 1 128 ? 26.189 7.536 -16.899 1.00 83.88 128 THR A O 1
ATOM 928 N N . HIS A 1 129 ? 28.194 6.787 -17.560 1.00 80.12 129 HIS A N 1
ATOM 929 C CA . HIS A 1 129 ? 28.287 5.796 -16.497 1.00 80.12 129 HIS A CA 1
ATOM 930 C C . HIS A 1 129 ? 28.751 6.431 -15.188 1.00 80.12 129 HIS A C 1
ATOM 932 O O . HIS A 1 129 ? 29.791 7.090 -15.134 1.00 80.12 129 HIS A O 1
ATOM 938 N N . HIS A 1 130 ? 28.019 6.169 -14.111 1.00 81.06 130 HIS A N 1
ATOM 939 C CA . HIS A 1 130 ? 28.374 6.635 -12.778 1.00 81.06 130 HIS A CA 1
ATOM 940 C C . HIS A 1 130 ? 28.186 5.508 -11.766 1.00 81.06 130 HIS A C 1
ATOM 942 O O . HIS A 1 130 ? 27.076 5.016 -11.582 1.00 81.06 130 HIS A O 1
ATOM 948 N N . LYS A 1 131 ? 29.275 5.089 -11.110 1.00 71.00 131 LYS A N 1
ATOM 949 C CA . LYS A 1 131 ? 29.285 3.916 -10.214 1.00 71.00 131 LYS A CA 1
ATOM 950 C C . LYS A 1 131 ? 28.383 4.074 -8.986 1.00 71.00 131 LYS A C 1
ATOM 952 O O . LYS A 1 131 ? 27.923 3.066 -8.464 1.00 71.00 131 LYS A O 1
ATOM 957 N N . ASP A 1 132 ? 28.104 5.312 -8.582 1.00 67.69 132 ASP A N 1
ATOM 958 C CA . ASP A 1 132 ? 27.267 5.617 -7.416 1.00 67.69 132 ASP A CA 1
ATOM 959 C C . ASP A 1 132 ? 25.782 5.828 -7.773 1.00 67.69 132 ASP A C 1
ATOM 961 O O . ASP A 1 132 ? 24.952 6.030 -6.889 1.00 67.69 132 ASP A O 1
ATOM 965 N N . ALA A 1 133 ? 25.419 5.779 -9.062 1.00 66.00 133 ALA A N 1
ATOM 966 C CA . ALA A 1 133 ? 24.029 5.892 -9.497 1.00 66.00 133 ALA A CA 1
ATOM 967 C C . ALA A 1 133 ? 23.307 4.540 -9.385 1.00 66.00 133 ALA A C 1
ATOM 969 O O . ALA A 1 133 ? 23.868 3.504 -9.737 1.00 66.00 133 ALA A O 1
ATOM 970 N N . GLU A 1 134 ? 22.031 4.539 -8.981 1.00 62.19 134 GLU A N 1
ATOM 971 C CA . GLU A 1 134 ? 21.240 3.305 -8.800 1.00 62.19 134 GLU A CA 1
ATOM 972 C C . GLU A 1 134 ? 21.182 2.401 -10.044 1.00 62.19 134 GLU A C 1
ATOM 974 O O . GLU A 1 134 ? 21.078 1.183 -9.925 1.00 62.19 134 GLU A O 1
ATOM 979 N N . THR A 1 135 ? 21.214 2.983 -11.243 1.00 64.19 135 THR A N 1
ATOM 980 C CA . THR A 1 135 ? 21.214 2.261 -12.528 1.00 64.19 135 THR A CA 1
ATOM 981 C C . THR A 1 135 ? 22.604 2.165 -13.157 1.00 64.19 135 THR A C 1
ATOM 983 O O . THR A 1 135 ? 22.749 1.601 -14.240 1.00 64.19 135 THR A O 1
ATOM 986 N N . GLY A 1 136 ? 23.625 2.742 -12.518 1.00 77.75 136 GLY A N 1
ATOM 987 C CA . GLY A 1 136 ? 24.953 2.914 -13.097 1.00 77.75 136 GLY A CA 1
ATOM 988 C C . GLY A 1 136 ? 25.019 3.945 -14.231 1.00 77.75 136 GLY A C 1
ATOM 989 O O . GLY A 1 136 ? 26.061 4.037 -14.878 1.00 77.75 136 GLY A O 1
ATOM 990 N N . LEU A 1 137 ? 23.935 4.690 -14.488 1.00 83.00 137 LEU A N 1
ATOM 991 C CA . LEU A 1 137 ? 23.783 5.648 -15.589 1.00 83.00 137 LEU A CA 1
ATOM 992 C C . LEU A 1 137 ? 23.240 6.989 -15.076 1.00 83.00 137 LEU A C 1
ATOM 994 O O . LEU A 1 137 ? 22.346 7.015 -14.230 1.00 83.00 137 LEU A O 1
ATOM 998 N N . VAL A 1 138 ? 23.753 8.094 -15.615 1.00 86.25 138 VAL A N 1
ATOM 999 C CA . VAL A 1 138 ? 23.332 9.471 -15.322 1.00 86.25 138 VAL A CA 1
ATOM 1000 C C . VAL A 1 138 ? 23.142 10.223 -16.634 1.00 86.25 138 VAL A C 1
ATOM 1002 O O . VAL A 1 138 ? 24.015 10.206 -17.496 1.00 86.25 138 VAL A O 1
ATOM 1005 N N . GLY A 1 139 ? 22.005 10.894 -16.769 1.00 88.00 139 GLY A N 1
ATOM 1006 C CA . GLY A 1 139 ? 21.602 11.645 -17.953 1.00 88.00 139 GLY A CA 1
ATOM 1007 C C . GLY A 1 139 ? 20.135 12.042 -17.829 1.00 88.00 139 GLY A C 1
ATOM 1008 O O . GLY A 1 139 ? 19.537 11.878 -16.758 1.00 88.00 139 GLY A O 1
ATOM 1009 N N . ASP A 1 140 ? 19.541 12.539 -18.910 1.00 91.44 140 ASP A N 1
ATOM 1010 C CA . ASP A 1 140 ? 18.090 12.698 -18.950 1.00 91.44 140 ASP A CA 1
ATOM 1011 C C . ASP A 1 140 ? 17.368 11.332 -18.988 1.00 91.44 140 ASP A C 1
ATOM 1013 O O . ASP A 1 140 ? 17.969 10.274 -19.197 1.00 91.44 140 ASP A O 1
ATOM 1017 N N . ALA A 1 141 ? 16.057 11.335 -18.735 1.00 87.44 141 ALA A N 1
ATOM 1018 C CA . ALA A 1 141 ? 15.288 10.098 -18.620 1.00 87.44 141 ALA A CA 1
ATOM 1019 C C . ALA A 1 141 ? 15.231 9.280 -19.926 1.00 87.44 141 ALA A C 1
ATOM 1021 O O . ALA A 1 141 ? 15.144 8.053 -19.860 1.00 87.44 141 ALA A O 1
ATOM 1022 N N . VAL A 1 142 ? 15.269 9.936 -21.089 1.00 91.62 142 VAL A N 1
ATOM 1023 C CA . VAL A 1 142 ? 15.224 9.282 -22.404 1.00 91.62 142 VAL A CA 1
ATOM 1024 C C . VAL A 1 142 ? 16.576 8.644 -22.698 1.00 91.62 142 VAL A C 1
ATOM 1026 O O . VAL A 1 142 ? 16.638 7.467 -23.050 1.00 91.62 142 VAL A O 1
ATOM 1029 N N . ASP A 1 143 ? 17.653 9.387 -22.479 1.00 90.94 143 ASP A N 1
ATOM 1030 C CA . ASP A 1 143 ? 19.021 8.946 -22.711 1.00 90.94 143 ASP A CA 1
ATOM 1031 C C . ASP A 1 143 ? 19.387 7.768 -21.813 1.00 90.94 143 ASP A C 1
ATOM 1033 O O . ASP A 1 143 ? 19.899 6.753 -22.290 1.00 90.94 143 ASP A O 1
ATOM 1037 N N . VAL A 1 144 ? 19.035 7.836 -20.525 1.00 88.00 144 VAL A N 1
ATOM 1038 C CA . VAL A 1 144 ? 19.233 6.719 -19.592 1.00 88.00 144 VAL A CA 1
ATOM 1039 C C . VAL A 1 144 ? 18.431 5.488 -20.028 1.00 88.00 144 VAL A C 1
ATOM 1041 O O . VAL A 1 144 ? 18.949 4.371 -19.961 1.00 88.00 144 VAL A O 1
ATOM 1044 N N . ALA A 1 145 ? 17.197 5.660 -20.514 1.00 88.56 145 ALA A N 1
ATOM 1045 C CA . ALA A 1 145 ? 16.385 4.550 -21.012 1.00 88.56 145 ALA A CA 1
ATOM 1046 C C . ALA A 1 145 ? 16.988 3.913 -22.277 1.00 88.56 145 ALA A C 1
ATOM 1048 O O . ALA A 1 145 ? 17.025 2.686 -22.392 1.00 88.56 145 ALA A O 1
ATOM 1049 N N . MET A 1 146 ? 17.497 4.728 -23.204 1.00 89.75 146 MET A N 1
ATOM 1050 C CA . MET A 1 146 ? 18.132 4.264 -24.440 1.00 89.75 146 MET A CA 1
ATOM 1051 C C . MET A 1 146 ? 19.471 3.566 -24.179 1.00 89.75 146 MET A C 1
ATOM 1053 O O . MET A 1 146 ? 19.721 2.491 -24.732 1.00 89.75 146 MET A O 1
ATOM 1057 N N . ALA A 1 147 ? 20.307 4.120 -23.299 1.00 88.31 147 ALA A N 1
ATOM 1058 C CA . ALA A 1 147 ? 21.562 3.509 -22.872 1.00 88.31 147 ALA A CA 1
ATOM 1059 C C . ALA A 1 147 ? 21.337 2.159 -22.174 1.00 88.31 147 ALA A C 1
ATOM 1061 O O . ALA A 1 147 ? 22.039 1.183 -22.465 1.00 88.31 147 ALA A O 1
ATOM 1062 N N . ALA A 1 148 ? 20.317 2.075 -21.312 1.00 84.94 148 ALA A N 1
ATOM 1063 C CA . ALA A 1 148 ? 19.939 0.841 -20.629 1.00 84.94 148 ALA A CA 1
ATOM 1064 C C . ALA A 1 148 ? 19.391 -0.228 -21.591 1.00 84.94 148 ALA A C 1
ATOM 1066 O O . ALA A 1 148 ? 19.674 -1.409 -21.417 1.00 84.94 148 ALA A O 1
ATOM 1067 N N . ALA A 1 149 ? 18.650 0.161 -22.633 1.00 85.25 149 ALA A N 1
ATOM 1068 C CA . ALA A 1 149 ? 18.083 -0.781 -23.600 1.00 85.25 149 ALA A CA 1
ATOM 1069 C C . ALA A 1 149 ? 19.140 -1.439 -24.510 1.00 85.25 149 ALA A C 1
ATOM 1071 O O . ALA A 1 149 ? 18.961 -2.575 -24.952 1.00 85.25 149 ALA A O 1
ATOM 1072 N N . GLY A 1 150 ? 20.242 -0.741 -24.806 1.00 79.44 150 GLY A N 1
ATOM 1073 C CA . GLY A 1 150 ? 21.327 -1.259 -25.650 1.00 79.44 150 GLY A CA 1
ATOM 1074 C C . GLY A 1 150 ? 22.480 -1.934 -24.906 1.00 79.44 150 GLY A C 1
ATOM 1075 O O . GLY A 1 150 ? 23.355 -2.506 -25.564 1.00 79.44 150 GLY A O 1
ATOM 1076 N N . THR A 1 151 ? 22.484 -1.912 -23.569 1.00 69.50 151 THR A N 1
ATOM 1077 C CA . THR A 1 151 ? 23.565 -2.468 -22.742 1.00 69.50 151 THR A CA 1
ATOM 1078 C C . THR A 1 151 ? 23.035 -3.597 -21.851 1.00 69.50 151 THR A C 1
ATOM 1080 O O . THR A 1 151 ? 22.113 -3.374 -21.073 1.00 69.50 151 THR A O 1
ATOM 1083 N N . PRO A 1 152 ? 23.593 -4.824 -21.909 1.00 56.47 152 PRO A N 1
ATOM 1084 C CA . PRO A 1 152 ? 23.221 -5.885 -20.976 1.00 56.47 152 PRO A CA 1
ATOM 1085 C C . PRO A 1 152 ? 23.459 -5.442 -19.518 1.00 56.47 152 PRO A C 1
ATOM 1087 O O . PRO A 1 152 ? 24.524 -4.878 -19.251 1.00 56.47 152 PRO A O 1
ATOM 1090 N N . PRO A 1 153 ? 22.588 -5.786 -18.547 1.00 46.38 153 PRO A N 1
ATOM 1091 C CA . PRO A 1 153 ? 22.770 -5.429 -17.133 1.00 46.38 153 PRO A CA 1
ATOM 1092 C C . PRO A 1 153 ? 24.118 -5.882 -16.545 1.00 46.38 153 PRO A C 1
ATOM 1094 O O . PRO A 1 153 ? 24.646 -5.257 -15.633 1.00 46.38 153 PRO A O 1
ATOM 1097 N N . ALA A 1 154 ? 24.707 -6.951 -17.094 1.00 37.53 154 ALA A N 1
ATOM 1098 C CA . ALA A 1 154 ? 26.008 -7.485 -16.683 1.00 37.53 154 ALA A CA 1
ATOM 1099 C C . ALA A 1 154 ? 27.226 -6.774 -17.317 1.00 37.53 154 ALA A C 1
ATOM 1101 O O . ALA A 1 154 ? 28.359 -7.109 -16.988 1.00 37.53 154 ALA A O 1
ATOM 1102 N N . GLN A 1 155 ? 27.024 -5.829 -18.244 1.00 44.34 155 GLN A N 1
ATOM 1103 C CA . GLN A 1 155 ? 28.096 -5.113 -18.958 1.00 44.34 155 GLN A CA 1
ATOM 1104 C C . GLN A 1 155 ? 28.109 -3.601 -18.698 1.00 44.34 155 GLN A C 1
ATOM 1106 O O . GLN A 1 155 ? 28.981 -2.914 -19.228 1.00 44.34 155 GLN A O 1
ATOM 1111 N N . CYS A 1 156 ? 27.232 -3.092 -17.824 1.00 42.31 156 CYS A N 1
ATOM 1112 C CA . CYS A 1 156 ? 27.201 -1.683 -17.413 1.00 42.31 156 CYS A CA 1
ATOM 1113 C C . CYS A 1 156 ? 28.482 -1.190 -16.710 1.00 42.31 156 CYS A C 1
ATOM 1115 O O . CYS A 1 156 ? 28.589 -0.001 -16.434 1.00 42.31 156 CYS A O 1
ATOM 1117 N N . ALA A 1 157 ? 29.442 -2.068 -16.401 1.00 35.66 157 ALA A N 1
ATOM 1118 C CA . ALA A 1 157 ? 30.644 -1.697 -15.660 1.00 35.66 157 ALA A CA 1
ATOM 1119 C C . ALA A 1 157 ? 31.894 -1.426 -16.519 1.00 35.66 157 ALA A C 1
ATOM 1121 O O . ALA A 1 157 ? 32.765 -0.721 -16.024 1.00 35.66 157 ALA A O 1
ATOM 1122 N N . ASP A 1 158 ? 32.023 -1.954 -17.752 1.00 33.50 158 ASP A N 1
ATOM 1123 C CA . ASP A 1 158 ? 33.390 -2.172 -18.281 1.00 33.50 158 ASP A CA 1
ATOM 1124 C C . ASP A 1 158 ? 33.638 -2.080 -19.804 1.00 33.50 158 ASP A C 1
ATOM 1126 O O . ASP A 1 158 ? 34.721 -2.470 -20.243 1.00 33.50 158 ASP A O 1
ATOM 1130 N N . ARG A 1 159 ? 32.711 -1.614 -20.666 1.00 39.09 159 ARG A N 1
ATOM 1131 C CA . ARG A 1 159 ? 32.911 -1.838 -22.124 1.00 39.09 159 ARG A CA 1
ATOM 1132 C C . ARG A 1 159 ? 32.700 -0.706 -23.125 1.00 39.09 159 ARG A C 1
ATOM 1134 O O . ARG A 1 159 ? 32.847 -0.959 -24.322 1.00 39.09 159 ARG A O 1
ATOM 1141 N N . PHE A 1 160 ? 32.473 0.527 -22.696 1.00 39.88 160 PHE A N 1
ATOM 1142 C CA . PHE A 1 160 ? 32.391 1.641 -23.641 1.00 39.88 160 PHE A CA 1
ATOM 1143 C C . PHE A 1 160 ? 33.381 2.744 -23.261 1.00 39.88 160 PHE A C 1
ATOM 1145 O O . PHE A 1 160 ? 33.135 3.459 -22.291 1.00 39.88 160 PHE A O 1
ATOM 1152 N N . PRO A 1 161 ? 34.523 2.882 -23.969 1.00 34.56 161 PRO A N 1
ATOM 1153 C CA . PRO A 1 161 ? 35.281 4.122 -23.886 1.00 34.56 161 PRO A CA 1
ATOM 1154 C C . PRO A 1 161 ? 34.374 5.264 -24.373 1.00 34.56 161 PRO A C 1
ATOM 1156 O O . PRO A 1 161 ? 33.572 5.030 -25.284 1.00 34.56 161 PRO A O 1
ATOM 1159 N N . PRO A 1 162 ? 34.465 6.467 -23.779 1.00 40.16 162 PRO A N 1
ATOM 1160 C CA . PRO A 1 162 ? 33.707 7.616 -24.254 1.00 40.16 162 PRO A CA 1
ATOM 1161 C C . PRO A 1 162 ? 33.991 7.797 -25.747 1.00 40.16 162 PRO A C 1
ATOM 1163 O O . PRO A 1 162 ? 35.150 7.899 -26.153 1.00 40.16 162 PRO A O 1
ATOM 1166 N N . ALA A 1 163 ? 32.942 7.750 -26.568 1.00 43.38 163 ALA A N 1
ATOM 1167 C CA . ALA A 1 163 ? 33.056 8.172 -27.954 1.00 43.38 163 ALA A CA 1
ATOM 1168 C C . ALA A 1 163 ? 33.352 9.675 -27.958 1.00 43.38 163 ALA A C 1
ATOM 1170 O O . ALA A 1 163 ? 32.828 10.405 -27.112 1.00 43.38 163 ALA A O 1
ATOM 1171 N N . ASP A 1 164 ? 34.191 10.130 -28.889 1.00 34.53 164 ASP A N 1
ATOM 1172 C CA . ASP A 1 164 ? 34.438 11.559 -29.055 1.00 34.53 164 ASP A CA 1
ATOM 1173 C C . ASP A 1 164 ? 33.091 12.280 -29.227 1.00 34.53 164 ASP A C 1
ATOM 1175 O O . ASP A 1 164 ? 32.292 11.864 -30.077 1.00 34.53 164 ASP A O 1
ATOM 1179 N N . PRO A 1 165 ? 32.806 13.325 -28.429 1.00 41.94 165 PRO A N 1
ATOM 1180 C CA . PRO A 1 165 ? 31.556 14.053 -28.542 1.00 41.94 165 PRO A CA 1
ATOM 1181 C C . PRO A 1 165 ? 31.454 14.619 -29.957 1.00 41.94 165 PRO A C 1
ATOM 1183 O O . PRO A 1 165 ? 32.267 15.444 -30.382 1.00 41.94 165 PRO A O 1
ATOM 1186 N N . VAL A 1 166 ? 30.454 14.156 -30.707 1.00 45.44 166 VAL A N 1
ATOM 1187 C CA . VAL A 1 166 ? 30.101 14.775 -31.981 1.00 45.44 166 VAL A CA 1
ATOM 1188 C C . VAL A 1 166 ? 29.547 16.156 -31.632 1.00 45.44 166 VAL A C 1
ATOM 1190 O O . VAL A 1 166 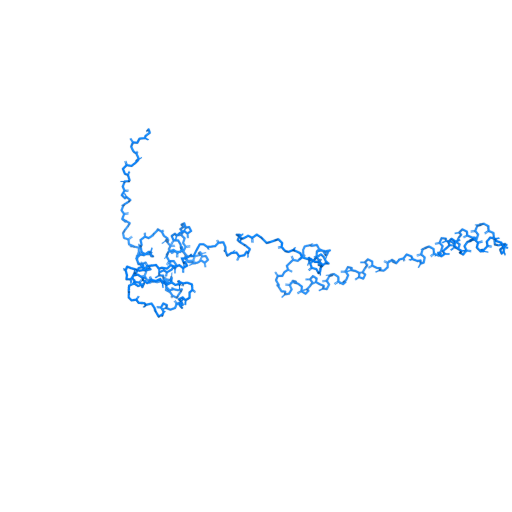? 28.569 16.231 -30.888 1.00 45.44 166 VAL A O 1
ATOM 1193 N N . PRO A 1 167 ? 30.152 17.255 -32.112 1.00 37.69 167 PRO A N 1
ATOM 1194 C CA . PRO A 1 167 ? 29.679 18.587 -31.773 1.00 37.69 167 PRO A CA 1
ATOM 1195 C C . PRO A 1 167 ? 28.216 18.738 -32.214 1.00 37.69 167 PRO A C 1
ATOM 1197 O O . PRO A 1 167 ? 27.872 18.293 -33.319 1.00 37.69 167 PRO A O 1
ATOM 1200 N N . PRO A 1 168 ? 27.356 19.364 -31.389 1.00 44.16 168 PRO A N 1
ATOM 1201 C CA . PRO A 1 168 ? 25.959 19.560 -31.739 1.00 44.16 168 PRO A CA 1
ATOM 1202 C C . PRO A 1 168 ? 25.885 20.301 -33.075 1.00 44.16 168 PRO A C 1
ATOM 1204 O O . PRO A 1 168 ? 26.493 21.361 -33.261 1.00 44.16 168 PRO A O 1
ATOM 1207 N N . 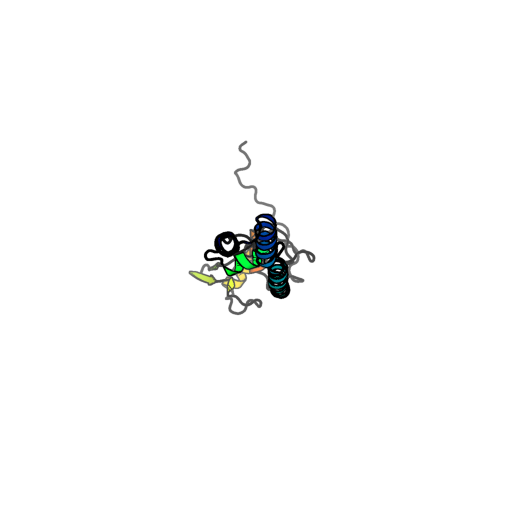ARG A 1 169 ? 25.162 19.731 -34.046 1.00 44.47 169 ARG A N 1
ATOM 1208 C CA . ARG A 1 169 ? 24.854 20.457 -35.280 1.00 44.47 169 ARG A CA 1
ATOM 1209 C C . ARG A 1 169 ? 23.988 21.642 -34.882 1.00 44.47 169 ARG A C 1
ATOM 1211 O O . ARG A 1 169 ? 22.888 21.443 -34.380 1.00 44.47 169 ARG A O 1
ATOM 1218 N N . LYS A 1 170 ? 24.479 22.859 -35.128 1.00 40.31 170 LYS A N 1
ATOM 1219 C CA . LYS A 1 170 ? 23.679 24.079 -34.996 1.00 40.31 170 LYS A CA 1
ATOM 1220 C C . LYS A 1 170 ? 22.386 23.890 -35.786 1.00 40.31 170 LYS A C 1
ATOM 1222 O O . LYS A 1 170 ? 22.420 23.754 -37.011 1.00 40.31 170 LYS A O 1
ATOM 1227 N N . HIS A 1 171 ? 21.263 23.817 -35.081 1.00 41.62 171 HIS A N 1
ATOM 1228 C CA . HIS A 1 171 ? 19.960 23.821 -35.719 1.00 41.62 171 HIS A CA 1
ATOM 1229 C C . HIS A 1 171 ? 19.763 25.208 -36.355 1.00 41.62 171 HIS A C 1
ATOM 1231 O O . HIS A 1 171 ? 20.021 26.210 -35.691 1.00 41.62 171 HIS A O 1
ATOM 1237 N N . PRO A 1 172 ? 19.305 25.307 -37.615 1.00 47.56 172 PRO A N 1
ATOM 1238 C CA . PRO A 1 172 ? 19.147 26.583 -38.327 1.00 47.56 172 PRO A CA 1
ATOM 1239 C C . PRO A 1 172 ? 18.050 27.517 -37.764 1.00 47.56 172 PRO A C 1
ATOM 1241 O O . PRO A 1 172 ? 17.604 28.421 -38.460 1.00 47.56 172 PRO A O 1
ATOM 1244 N N . PHE A 1 173 ? 17.606 27.318 -36.519 1.00 48.31 173 PHE A N 1
ATOM 1245 C CA . PHE A 1 173 ? 16.517 28.061 -35.879 1.00 48.31 173 PHE A CA 1
ATOM 1246 C C . PHE A 1 173 ? 16.966 28.990 -34.733 1.00 48.31 173 PHE A C 1
ATOM 1248 O O . PHE A 1 173 ? 16.119 29.654 -34.148 1.00 48.31 173 PHE A O 1
ATOM 1255 N N . GLU A 1 174 ? 18.265 29.093 -34.425 1.00 48.09 174 GLU A N 1
ATOM 1256 C CA . GLU A 1 174 ? 18.784 29.965 -33.347 1.00 48.09 174 GLU A CA 1
ATOM 1257 C C . GLU A 1 174 ? 19.185 31.392 -33.789 1.00 48.09 174 GLU A C 1
ATOM 1259 O O . GLU A 1 174 ? 19.806 32.117 -33.020 1.00 48.09 174 GLU A O 1
ATOM 1264 N N . GLU A 1 175 ? 18.816 31.839 -34.997 1.00 43.25 175 GLU A N 1
ATOM 1265 C CA . GLU A 1 175 ? 19.147 33.191 -35.503 1.00 43.25 175 GLU A CA 1
ATOM 1266 C C . GLU A 1 175 ? 17.942 34.141 -35.656 1.00 43.25 175 GLU A C 1
ATOM 1268 O O . GLU A 1 175 ? 18.012 35.132 -36.380 1.00 43.25 175 GLU A O 1
ATOM 1273 N N . VAL A 1 176 ? 16.828 33.887 -34.959 1.00 45.75 176 VAL A N 1
ATOM 1274 C CA . VAL A 1 176 ? 15.710 34.847 -34.905 1.00 45.75 176 VAL A CA 1
ATOM 1275 C C . VAL A 1 176 ? 15.230 35.056 -33.470 1.00 45.75 176 VAL A C 1
ATOM 1277 O O . VAL A 1 176 ? 14.257 34.447 -33.027 1.00 45.75 176 VAL A O 1
ATOM 1280 N N . SER A 1 177 ? 15.913 35.942 -32.747 1.00 38.91 177 SER A N 1
ATOM 1281 C CA . SER A 1 177 ? 15.354 36.816 -31.701 1.00 38.91 177 SER A CA 1
ATOM 1282 C C . SER A 1 177 ? 16.284 37.999 -31.473 1.00 38.91 177 SER A C 1
ATOM 1284 O O . SER A 1 177 ? 17.506 37.764 -31.356 1.00 38.91 177 SER A O 1
#

Organism: NCBI:txid349751

Foldseek 3Di:
DLVVVLVVVVVVPDDPVVSVVSSVVVVVVPDPPCVVVVLQVVLVVLQVVCVVVVHHDPDSCVSVVVVPDPDDDFDVAVTVDVNADADQWDAFPVRDIDGLVPQPLVNPPDDPRRLVVLQCQLLPADWDADPPDPQRTDDDRSNSNSVPSNHRSVGSPDDDDNDDDDPDDPDPPPPDD